Protein AF-A0A9E2M6T3-F1 (afdb_monomer_lite)

Sequence (63 aa):
DLEKLFEKLKQKYRGADYNQPHILKSLVYFANADGQPMPRMHQEVSWEEIKQEIVRKVKVFKI

pLDDT: mean 93.81, std 3.09, range [76.56, 97.81]

Radius of gyration: 15.91 Å; chains: 1; bounding box: 39×24×37 Å

Secondary structure (DSSP, 8-state):
-HHHHHHHHHHHTTT----HHHHHHHHTHHHHHHTSPPP--SS---HHHHHHHHHHHHHH---

Foldseek 3Di:
DVVVVVVVVCVVQPPDDDDPVVVVCVVCVVVVVVPDDDDDDPDPDDPVVVVVVVVVCVVPDDD

Structure (mmCIF, N/CA/C/O backbone):
data_AF-A0A9E2M6T3-F1
#
_entry.id   AF-A0A9E2M6T3-F1
#
loop_
_atom_site.group_PDB
_atom_site.id
_atom_site.type_symbol
_atom_site.label_atom_id
_atom_site.label_alt_id
_atom_site.label_comp_id
_atom_site.label_asym_id
_atom_site.label_entity_id
_atom_site.label_seq_id
_atom_site.pdbx_PDB_ins_code
_atom_site.Cartn_x
_atom_site.Cartn_y
_atom_site.Cartn_z
_atom_site.occupancy
_atom_site.B_iso_or_equiv
_atom_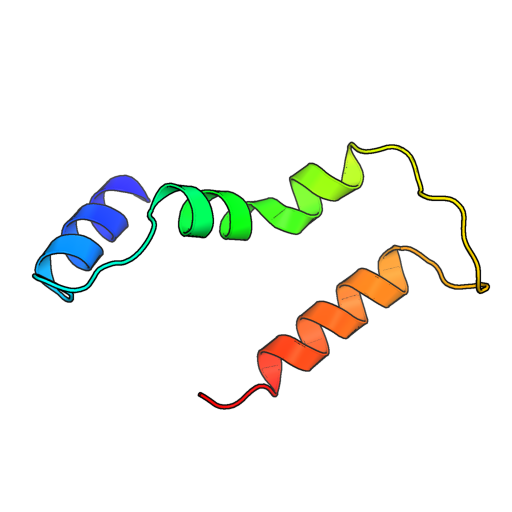site.auth_seq_id
_atom_site.auth_comp_id
_atom_site.auth_asym_id
_atom_site.auth_atom_id
_atom_site.pdbx_PDB_model_num
ATOM 1 N N . ASP A 1 1 ? -21.172 -0.730 3.247 1.00 93.38 1 ASP A N 1
ATOM 2 C CA . ASP A 1 1 ? -20.265 0.252 2.619 1.00 93.38 1 ASP A CA 1
ATOM 3 C C . ASP A 1 1 ? -18.987 0.367 3.453 1.00 93.38 1 ASP A C 1
ATOM 5 O O . ASP A 1 1 ? -18.885 -0.269 4.504 1.00 93.38 1 ASP A O 1
ATOM 9 N N . LEU A 1 2 ? -17.997 1.109 2.949 1.00 94.38 2 LEU A N 1
ATOM 10 C CA . LEU A 1 2 ? -16.712 1.327 3.620 1.00 94.38 2 LEU A CA 1
ATOM 11 C C . LEU A 1 2 ? -16.884 2.097 4.941 1.00 94.38 2 LEU A C 1
ATOM 13 O O . LEU A 1 2 ? -16.244 1.760 5.932 1.00 94.38 2 LEU A O 1
ATOM 17 N N . GLU A 1 3 ? -17.798 3.066 4.982 1.00 95.88 3 GLU A N 1
ATOM 18 C CA . GLU A 1 3 ? -18.103 3.873 6.171 1.00 95.88 3 GLU A CA 1
ATOM 19 C C . GLU A 1 3 ? -18.555 3.000 7.349 1.00 95.88 3 GLU A C 1
ATOM 21 O O . GLU A 1 3 ? -17.982 3.063 8.437 1.00 95.88 3 GLU A O 1
ATOM 26 N N . LYS A 1 4 ? -19.489 2.072 7.115 1.00 97.50 4 LYS A N 1
ATOM 27 C CA . LYS A 1 4 ? -19.959 1.112 8.123 1.00 97.50 4 LYS A CA 1
ATOM 28 C C . LYS A 1 4 ? -18.846 0.193 8.631 1.00 97.50 4 LYS A C 1
ATOM 30 O O . LYS A 1 4 ? -18.906 -0.258 9.776 1.00 97.50 4 LYS A O 1
ATOM 35 N N . LEU A 1 5 ? -17.840 -0.119 7.807 1.00 96.25 5 LEU A N 1
ATOM 36 C CA . LEU A 1 5 ? -16.673 -0.889 8.251 1.00 96.25 5 LEU A CA 1
ATOM 37 C C . LEU A 1 5 ? -15.788 -0.070 9.192 1.00 96.25 5 LEU A C 1
ATOM 39 O O . LEU A 1 5 ? -15.342 -0.614 10.200 1.00 96.25 5 LEU A O 1
ATOM 43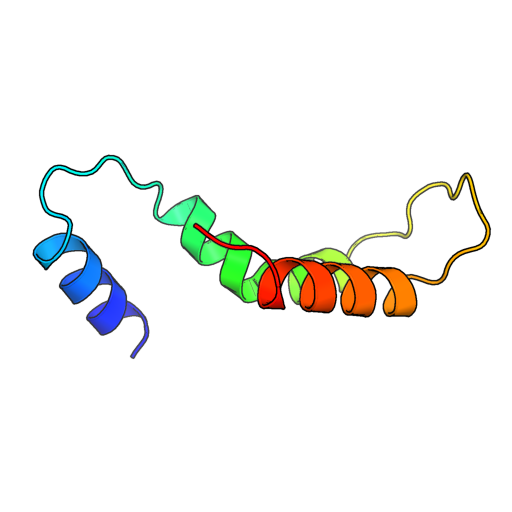 N N . PHE A 1 6 ? -15.579 1.219 8.918 1.00 94.50 6 PHE A N 1
ATOM 44 C CA . PHE A 1 6 ? -14.821 2.102 9.809 1.00 94.50 6 PHE A CA 1
ATOM 45 C C . PHE A 1 6 ? -15.552 2.383 11.127 1.00 94.50 6 PHE A C 1
ATOM 47 O O . PHE A 1 6 ? -14.912 2.391 12.178 1.00 94.50 6 PHE A O 1
ATOM 54 N N . GLU A 1 7 ? -16.883 2.487 11.116 1.00 94.81 7 GLU A N 1
ATOM 55 C CA . GLU A 1 7 ? -17.664 2.553 12.360 1.00 94.81 7 GLU A CA 1
ATOM 56 C C . GLU A 1 7 ? -17.485 1.290 13.214 1.00 94.81 7 GLU A C 1
ATOM 58 O O . GLU A 1 7 ? -17.230 1.359 14.418 1.00 94.81 7 GLU A O 1
ATOM 63 N N . LYS A 1 8 ? -17.520 0.107 12.588 1.00 96.19 8 LYS A N 1
ATOM 64 C CA . LYS A 1 8 ? -17.229 -1.158 13.279 1.00 96.19 8 LYS A CA 1
ATOM 65 C C . LYS A 1 8 ? -15.776 -1.259 13.747 1.00 96.19 8 LYS A C 1
ATOM 67 O O . LYS A 1 8 ? -15.532 -1.803 14.822 1.00 96.19 8 LYS A O 1
ATOM 72 N N . LEU A 1 9 ? -14.819 -0.749 12.971 1.00 94.94 9 LEU A N 1
ATOM 73 C CA . LEU A 1 9 ? -13.401 -0.706 13.339 1.00 94.94 9 LEU A CA 1
ATOM 74 C C . LEU A 1 9 ? -13.214 0.093 14.635 1.00 94.94 9 LEU A C 1
ATOM 76 O O . LEU A 1 9 ? -12.596 -0.404 15.575 1.00 94.94 9 LEU A O 1
ATOM 80 N N . LYS A 1 10 ? -13.836 1.275 14.713 1.00 93.25 10 LYS A N 1
ATOM 81 C CA . LYS A 1 10 ? -13.824 2.144 15.896 1.00 93.25 10 LYS A CA 1
ATOM 82 C C . LYS A 1 10 ? -14.431 1.476 17.127 1.00 93.25 10 LYS A C 1
ATOM 84 O O . LYS A 1 10 ? -13.900 1.616 18.226 1.00 93.25 10 LYS A O 1
ATOM 89 N N . GLN A 1 11 ? -15.524 0.734 16.950 1.00 95.25 11 GLN A N 1
ATOM 90 C CA . GLN A 1 11 ? -16.156 -0.023 18.035 1.00 95.25 11 GLN A CA 1
ATOM 91 C C . GLN A 1 11 ? -15.273 -1.180 18.516 1.00 95.25 11 GLN A C 1
ATOM 93 O O . GLN A 1 11 ? -15.116 -1.370 19.720 1.00 95.25 11 GLN A O 1
ATOM 98 N N . LYS A 1 12 ? -14.681 -1.940 17.586 1.00 95.44 12 LYS A N 1
ATOM 99 C CA . LYS A 1 12 ? -13.866 -3.123 17.893 1.00 95.44 12 LYS A CA 1
ATOM 100 C C . LYS A 1 12 ? -12.541 -2.770 18.569 1.00 95.44 12 LYS A C 1
ATOM 102 O O . LYS A 1 12 ? -12.131 -3.465 19.491 1.00 95.44 12 LYS A O 1
ATOM 107 N N . TYR A 1 13 ? -11.879 -1.711 18.112 1.00 93.75 13 TYR A N 1
ATOM 108 C CA . TYR A 1 13 ? -10.557 -1.292 18.586 1.00 93.75 13 TYR A CA 1
ATOM 109 C C . TYR A 1 13 ? -10.638 -0.006 19.414 1.00 93.75 13 TYR A C 1
ATOM 111 O O . TYR A 1 13 ? -9.814 0.898 19.283 1.00 93.75 13 TYR A O 1
ATOM 119 N N . ARG A 1 14 ? -11.664 0.100 20.265 1.00 92.50 14 ARG A N 1
ATOM 120 C CA . ARG A 1 14 ? -11.880 1.275 21.110 1.00 92.50 14 ARG A CA 1
ATOM 121 C C . ARG A 1 14 ? -10.658 1.522 22.006 1.00 92.50 14 ARG A C 1
ATOM 123 O O . ARG A 1 14 ? -10.266 0.645 22.766 1.00 92.50 14 ARG A O 1
ATOM 130 N N . GLY A 1 15 ? -10.091 2.726 21.930 1.00 89.50 15 GLY A N 1
ATOM 131 C CA . GLY A 1 15 ? -8.901 3.117 22.698 1.00 89.50 15 GLY A CA 1
ATOM 132 C C . GLY A 1 15 ? -7.563 2.775 22.034 1.00 89.50 15 GLY A C 1
ATOM 133 O O . GLY A 1 15 ? -6.528 3.160 22.566 1.00 89.50 15 GLY A O 1
ATOM 134 N N . ALA A 1 16 ? -7.564 2.101 20.879 1.00 91.12 16 ALA A N 1
ATOM 135 C CA . ALA A 1 16 ? -6.360 1.937 20.073 1.00 91.12 16 ALA A CA 1
ATOM 136 C C . ALA A 1 16 ? -6.084 3.203 19.247 1.00 91.12 16 ALA A C 1
ATOM 138 O O . ALA A 1 16 ? -6.998 3.762 18.636 1.00 91.12 16 ALA A O 1
ATOM 139 N N . ASP A 1 17 ? -4.820 3.617 19.187 1.00 87.75 17 ASP A N 1
ATOM 140 C CA . ASP A 1 17 ? -4.369 4.727 18.346 1.00 87.75 17 ASP A CA 1
ATOM 141 C C . ASP A 1 17 ? -4.028 4.220 16.937 1.00 87.75 17 ASP A C 1
ATOM 143 O O . ASP A 1 17 ? -2.885 3.893 16.618 1.00 87.75 17 ASP A O 1
ATOM 147 N N . TYR A 1 18 ? -5.056 4.063 16.101 1.00 89.81 18 TYR A N 1
ATOM 148 C CA . TYR A 1 18 ? -4.885 3.746 14.685 1.00 89.81 18 TYR A CA 1
ATOM 149 C C . TYR A 1 18 ? -5.147 4.983 13.823 1.00 89.81 18 TYR A C 1
ATOM 151 O O . TYR A 1 18 ? -6.102 5.734 14.024 1.00 89.81 18 TYR A O 1
ATOM 159 N N . ASN A 1 19 ? -4.330 5.171 12.789 1.00 92.88 19 ASN A N 1
ATOM 160 C CA . ASN A 1 19 ? -4.454 6.318 11.898 1.00 92.88 19 ASN A CA 1
ATOM 161 C C . ASN A 1 19 ? -5.364 5.987 10.703 1.00 92.88 19 ASN A C 1
ATOM 163 O O . ASN A 1 19 ? -4.940 5.388 9.712 1.00 92.88 19 ASN A O 1
ATOM 167 N N . GLN A 1 20 ? -6.633 6.387 10.798 1.00 92.19 20 GLN A N 1
ATOM 168 C CA . GLN A 1 20 ? -7.637 6.168 9.751 1.00 92.19 20 GLN A CA 1
ATOM 169 C C . GLN A 1 20 ? -7.216 6.705 8.364 1.00 92.19 20 GLN A C 1
ATOM 171 O O . GLN A 1 20 ? -7.346 5.951 7.395 1.00 92.19 20 GLN A O 1
ATOM 176 N N . PRO A 1 21 ? -6.669 7.932 8.222 1.00 93.94 21 PRO A N 1
ATOM 177 C CA . PRO A 1 21 ? -6.116 8.394 6.948 1.00 93.94 21 PRO A CA 1
ATOM 178 C C . PRO A 1 21 ? -5.064 7.456 6.341 1.00 93.94 21 PRO A C 1
ATOM 180 O O . PRO A 1 21 ? -5.075 7.236 5.130 1.00 93.94 21 PRO A O 1
ATOM 183 N N . HIS A 1 22 ? -4.169 6.878 7.149 1.00 94.12 22 HIS A N 1
ATOM 184 C CA . HIS A 1 22 ? -3.181 5.915 6.652 1.00 94.12 22 HIS A CA 1
ATOM 185 C C . HIS A 1 22 ? -3.823 4.612 6.167 1.00 94.12 22 HIS A C 1
ATOM 187 O O . HIS A 1 22 ? -3.418 4.107 5.121 1.00 94.12 22 HIS A O 1
ATOM 193 N N . ILE A 1 23 ? -4.851 4.105 6.858 1.00 95.31 23 ILE A N 1
ATOM 194 C CA . ILE A 1 23 ? -5.604 2.922 6.407 1.00 95.31 23 ILE A CA 1
ATOM 195 C C . ILE A 1 23 ? -6.289 3.212 5.067 1.00 95.31 23 ILE A C 1
ATOM 197 O O . ILE A 1 23 ? -6.173 2.430 4.135 1.00 95.31 23 ILE A O 1
ATOM 201 N N . LEU A 1 24 ? -6.962 4.356 4.924 1.00 95.38 24 LEU A N 1
ATOM 202 C CA . LEU A 1 24 ? -7.619 4.717 3.663 1.00 95.38 24 LEU A CA 1
ATOM 203 C C . LEU A 1 24 ? -6.616 4.841 2.508 1.00 95.38 24 LEU A C 1
ATOM 205 O O . LEU A 1 24 ? -6.870 4.331 1.419 1.00 95.38 24 LEU A O 1
ATOM 209 N N . LYS A 1 25 ? -5.453 5.461 2.750 1.00 94.75 25 LYS A N 1
ATOM 210 C CA . LYS A 1 25 ? -4.379 5.569 1.750 1.00 94.75 25 LYS A CA 1
ATOM 211 C C . LYS A 1 25 ? -3.831 4.205 1.328 1.00 94.75 25 LYS A C 1
ATOM 213 O O . LYS A 1 25 ? -3.498 4.044 0.156 1.00 94.75 25 LYS A O 1
ATOM 218 N N . SER A 1 26 ? -3.739 3.233 2.240 1.00 94.81 26 SER A N 1
ATOM 219 C CA . SER A 1 26 ? -3.223 1.901 1.899 1.00 94.81 26 SER A CA 1
ATOM 220 C C . SER A 1 26 ? -4.167 1.120 0.980 1.00 94.81 26 SER A C 1
ATOM 222 O O . SER A 1 26 ? -3.687 0.395 0.111 1.00 94.81 26 SER A O 1
ATOM 224 N N . LEU A 1 27 ? -5.488 1.327 1.088 1.00 95.38 27 LEU A N 1
ATOM 225 C CA . LEU A 1 27 ? -6.488 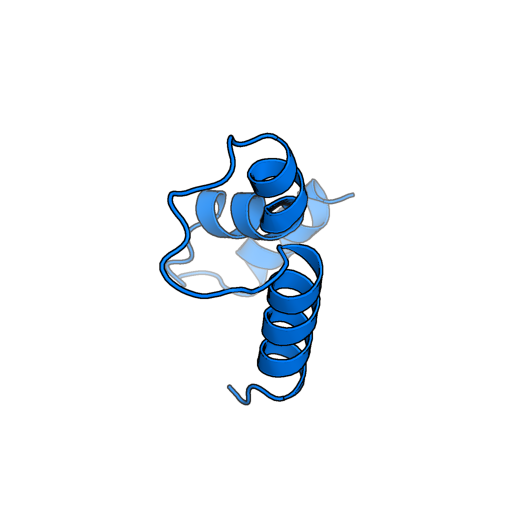0.661 0.238 1.00 95.38 27 LEU A CA 1
ATOM 226 C C . LEU A 1 27 ? -6.370 1.019 -1.251 1.00 95.38 27 LEU A C 1
ATOM 228 O O . LEU A 1 27 ? -6.785 0.239 -2.102 1.00 95.38 27 LEU A O 1
ATOM 232 N N . VAL A 1 28 ? -5.804 2.185 -1.566 1.00 95.56 28 VAL A N 1
ATOM 233 C CA . VAL A 1 28 ? -5.652 2.703 -2.937 1.00 95.56 28 VAL A CA 1
ATOM 234 C C . VAL A 1 28 ? -4.186 2.933 -3.317 1.00 95.56 28 VAL A C 1
ATOM 236 O O . VAL A 1 28 ? -3.892 3.662 -4.260 1.00 95.56 28 VAL A O 1
ATOM 239 N N . TYR A 1 29 ? -3.250 2.317 -2.587 1.00 94.88 29 TYR A N 1
ATOM 240 C CA . TYR A 1 29 ? -1.813 2.569 -2.724 1.00 94.88 29 TYR A CA 1
ATOM 241 C C . TYR A 1 29 ? -1.304 2.432 -4.167 1.00 94.88 29 TYR A C 1
ATOM 243 O O . TYR A 1 29 ? -0.707 3.372 -4.690 1.00 94.88 29 TYR A O 1
ATOM 251 N N . PHE A 1 30 ? -1.566 1.298 -4.827 1.00 95.25 30 PHE A N 1
ATOM 252 C CA . PHE A 1 30 ? -1.074 1.061 -6.189 1.00 95.25 30 PHE A CA 1
ATOM 253 C C . PHE A 1 30 ? -1.726 1.989 -7.213 1.00 95.25 30 PHE A C 1
ATOM 255 O O . PHE A 1 30 ? -1.019 2.540 -8.045 1.00 95.25 30 PHE A O 1
ATOM 262 N N . ALA A 1 31 ? -3.031 2.246 -7.089 1.00 95.62 31 ALA A N 1
ATOM 263 C CA . ALA A 1 31 ? -3.732 3.179 -7.969 1.00 95.62 31 ALA A CA 1
ATOM 264 C C . ALA A 1 31 ? -3.152 4.602 -7.876 1.00 95.62 31 ALA A C 1
ATOM 266 O O . ALA A 1 31 ? -2.970 5.268 -8.891 1.00 95.62 31 ALA A O 1
ATOM 267 N N . ASN A 1 32 ? -2.808 5.055 -6.666 1.00 94.50 32 ASN A N 1
ATOM 268 C CA . ASN A 1 32 ? -2.145 6.344 -6.477 1.00 94.50 32 ASN A CA 1
ATOM 269 C C . ASN A 1 32 ? -0.731 6.356 -7.072 1.00 94.50 32 ASN A C 1
ATOM 271 O O . ASN A 1 32 ? -0.332 7.361 -7.654 1.00 94.50 32 ASN A O 1
ATOM 275 N N . ALA A 1 33 ? 0.022 5.263 -6.913 1.00 93.56 33 ALA A N 1
ATOM 276 C CA . ALA A 1 33 ? 1.387 5.140 -7.419 1.00 93.56 33 ALA A CA 1
ATOM 277 C C . ALA A 1 33 ? 1.449 5.062 -8.955 1.00 93.56 33 ALA A C 1
ATOM 279 O O . ALA A 1 33 ? 2.332 5.676 -9.543 1.00 93.56 33 ALA A O 1
ATOM 280 N N . ASP A 1 34 ? 0.495 4.387 -9.603 1.00 94.06 34 ASP A N 1
ATOM 281 C CA . ASP A 1 34 ? 0.416 4.273 -11.068 1.00 94.06 34 ASP A CA 1
ATOM 282 C C . ASP A 1 34 ? 0.265 5.647 -11.756 1.00 94.06 34 ASP A C 1
ATOM 284 O O . ASP A 1 34 ? 0.709 5.830 -12.886 1.00 94.06 34 ASP A O 1
ATOM 288 N N . GLY A 1 35 ? -0.342 6.629 -11.076 1.00 92.06 35 GLY A N 1
ATOM 289 C CA . GLY A 1 35 ? -0.486 8.001 -11.575 1.00 92.06 35 GLY A CA 1
ATOM 290 C C . GLY A 1 35 ? 0.737 8.900 -11.356 1.00 92.06 35 GLY A C 1
ATOM 291 O O . GLY A 1 35 ? 0.700 10.072 -11.730 1.00 92.06 35 GLY A O 1
ATOM 292 N N . GLN A 1 36 ? 1.795 8.401 -10.712 1.00 93.19 36 GLN A N 1
ATOM 293 C CA . GLN A 1 36 ? 3.019 9.162 -10.461 1.00 93.19 36 GLN A CA 1
ATOM 294 C C . GLN A 1 36 ? 4.067 8.909 -11.554 1.00 93.19 36 GLN A C 1
ATOM 296 O O . GLN A 1 36 ? 4.110 7.826 -12.137 1.00 93.19 36 GLN A O 1
ATOM 301 N N . PRO A 1 37 ? 4.948 9.886 -11.837 1.00 93.12 37 PRO A N 1
ATOM 302 C CA . PRO A 1 37 ? 6.065 9.660 -12.744 1.00 93.12 37 PRO A CA 1
ATOM 303 C C . PRO A 1 37 ? 6.982 8.555 -12.211 1.00 93.12 37 PRO A C 1
ATOM 305 O O . PRO A 1 37 ? 7.228 8.459 -11.006 1.00 93.12 37 PRO A O 1
ATOM 308 N N . MET A 1 38 ? 7.531 7.749 -13.124 1.00 88.81 38 MET A N 1
ATOM 309 C CA . MET A 1 38 ? 8.503 6.723 -12.757 1.00 88.81 38 MET A CA 1
ATOM 310 C C . MET A 1 38 ? 9.724 7.363 -12.080 1.00 88.81 38 MET A C 1
ATOM 312 O O . MET A 1 38 ? 10.252 8.362 -12.581 1.00 88.81 38 MET A O 1
ATOM 316 N N . PRO A 1 39 ? 10.198 6.799 -10.956 1.00 88.94 39 PRO A N 1
ATOM 317 C CA . PRO A 1 39 ? 11.392 7.297 -10.298 1.00 88.94 39 PRO A CA 1
ATOM 318 C C . PRO A 1 39 ? 12.637 7.016 -11.145 1.00 88.94 39 PRO A C 1
ATOM 320 O O . PRO A 1 39 ? 12.634 6.193 -12.064 1.00 88.94 39 PRO A O 1
ATOM 323 N N . ARG A 1 40 ? 13.749 7.669 -10.795 1.00 92.44 40 ARG A N 1
ATOM 324 C CA . ARG A 1 40 ? 15.055 7.311 -11.352 1.00 92.44 40 ARG A CA 1
ATOM 325 C C . ARG A 1 40 ? 15.408 5.890 -10.915 1.00 92.44 40 ARG A C 1
ATOM 327 O O . ARG A 1 40 ? 15.655 5.640 -9.738 1.00 92.44 40 ARG A O 1
ATOM 334 N N . MET A 1 41 ? 15.451 4.977 -11.876 1.00 90.75 41 MET A N 1
ATOM 335 C CA . MET A 1 41 ? 15.748 3.574 -11.616 1.00 90.75 41 MET A CA 1
ATOM 336 C C . MET A 1 41 ? 17.255 3.370 -11.415 1.00 90.75 41 MET A C 1
ATOM 338 O O . MET A 1 41 ? 18.068 3.842 -12.208 1.00 90.75 41 MET A O 1
ATOM 342 N N . HIS A 1 42 ? 17.619 2.664 -10.342 1.00 94.06 42 HIS A N 1
ATOM 343 C CA . HIS A 1 42 ? 18.999 2.248 -10.044 1.00 94.06 42 HIS A CA 1
ATOM 344 C C . HIS A 1 42 ? 19.288 0.795 -10.451 1.00 94.06 42 HIS A C 1
ATOM 346 O O . HIS A 1 42 ? 20.426 0.344 -10.368 1.00 94.06 42 HIS A O 1
ATOM 352 N N . GLN A 1 43 ? 18.252 0.071 -10.862 1.00 93.44 43 GLN A N 1
ATOM 353 C CA . GLN A 1 43 ? 18.282 -1.326 -11.272 1.00 93.44 43 GLN A CA 1
ATOM 354 C C . GLN A 1 43 ? 17.247 -1.531 -12.379 1.00 93.44 43 GLN A C 1
ATOM 356 O O . GLN A 1 43 ? 16.240 -0.817 -12.422 1.00 93.44 43 GLN A O 1
ATOM 361 N N . GLU A 1 44 ? 17.487 -2.499 -13.256 1.00 93.88 44 GLU A N 1
ATOM 362 C CA . GLU A 1 44 ? 16.529 -2.888 -14.286 1.00 93.88 44 GLU A CA 1
ATOM 363 C C . GLU A 1 44 ? 15.446 -3.769 -13.655 1.00 93.88 44 GLU A C 1
ATOM 365 O O . GLU A 1 44 ? 15.654 -4.947 -13.382 1.00 93.88 44 GLU A O 1
ATOM 370 N N . VAL A 1 45 ? 14.307 -3.155 -13.338 1.00 94.56 45 VAL A N 1
ATOM 371 C CA . VAL A 1 45 ? 13.113 -3.832 -12.828 1.00 94.56 45 VAL A CA 1
ATOM 372 C C . VAL A 1 45 ? 11.883 -3.070 -13.297 1.00 94.56 45 VAL A C 1
ATOM 374 O O . VAL A 1 45 ? 11.874 -1.836 -13.329 1.00 94.56 45 VAL A O 1
ATOM 377 N N . SER A 1 46 ? 10.836 -3.790 -13.667 1.00 92.75 46 SER A N 1
ATOM 378 C CA . SER A 1 46 ? 9.558 -3.200 -14.034 1.00 92.75 46 SER A CA 1
ATOM 379 C C . SER A 1 46 ? 8.730 -2.863 -12.796 1.00 92.75 46 SER A C 1
ATOM 381 O O . SER A 1 46 ? 8.806 -3.509 -11.749 1.00 92.75 46 SER A O 1
ATOM 383 N N . TRP A 1 47 ? 7.873 -1.853 -12.922 1.00 92.44 47 TRP A N 1
ATOM 384 C CA . TRP A 1 47 ? 6.920 -1.530 -11.864 1.00 92.44 47 TRP A CA 1
ATOM 385 C C . TRP A 1 47 ? 5.963 -2.697 -11.566 1.00 92.44 47 TRP A C 1
ATOM 387 O O . TRP A 1 47 ? 5.616 -2.938 -10.412 1.00 92.44 47 TRP A O 1
ATOM 397 N N .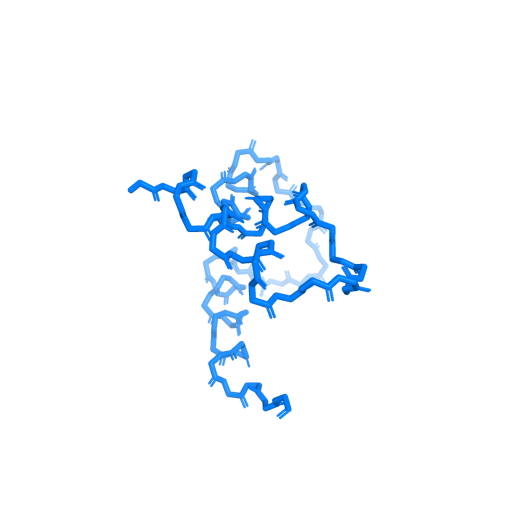 GLU A 1 48 ? 5.586 -3.471 -12.584 1.00 93.94 48 GLU A N 1
ATOM 398 C CA . GLU A 1 48 ? 4.704 -4.628 -12.425 1.00 93.94 48 GLU A CA 1
ATOM 399 C C . GLU A 1 48 ? 5.337 -5.729 -11.558 1.00 93.94 48 GLU A C 1
ATOM 401 O O . GLU A 1 48 ? 4.686 -6.237 -10.643 1.00 93.94 48 GLU A O 1
ATOM 406 N N . GLU A 1 49 ? 6.625 -6.028 -11.756 1.00 95.44 49 GLU A N 1
ATOM 407 C CA . GLU A 1 49 ? 7.374 -6.962 -10.901 1.00 95.44 49 GLU A CA 1
ATOM 408 C C . GLU A 1 49 ? 7.405 -6.491 -9.442 1.00 95.44 49 GLU A C 1
ATOM 410 O O . GLU A 1 49 ? 7.193 -7.286 -8.524 1.00 95.44 49 GLU A O 1
ATOM 415 N N . ILE A 1 50 ? 7.596 -5.187 -9.209 1.00 93.88 50 ILE A N 1
ATOM 416 C CA . ILE A 1 50 ? 7.578 -4.614 -7.857 1.00 93.88 50 ILE A CA 1
ATOM 417 C C . ILE A 1 50 ? 6.203 -4.784 -7.199 1.00 93.88 50 ILE A C 1
ATOM 419 O O . ILE A 1 50 ? 6.130 -5.199 -6.038 1.00 93.88 50 ILE A O 1
ATOM 423 N N . LYS A 1 51 ? 5.108 -4.510 -7.920 1.00 94.94 51 LYS A N 1
ATOM 424 C CA . LYS A 1 51 ? 3.745 -4.700 -7.395 1.00 94.94 51 LYS A CA 1
ATOM 425 C C . LYS A 1 51 ? 3.501 -6.155 -6.997 1.00 94.94 51 LYS A C 1
ATOM 427 O O . LYS A 1 51 ? 3.037 -6.418 -5.884 1.00 94.94 51 LYS A O 1
ATOM 432 N N . GLN A 1 52 ? 3.858 -7.096 -7.870 1.00 97.00 52 GLN A N 1
ATOM 433 C CA . GLN A 1 52 ? 3.718 -8.529 -7.607 1.00 97.00 52 GLN A CA 1
ATOM 434 C C . GLN A 1 52 ? 4.533 -8.964 -6.386 1.00 97.00 52 GLN A C 1
ATOM 436 O O . GLN A 1 52 ? 4.022 -9.679 -5.519 1.00 97.00 52 GLN A O 1
ATOM 441 N N . GLU A 1 53 ? 5.770 -8.484 -6.273 1.00 96.75 53 GLU A N 1
ATOM 442 C CA . GLU A 1 53 ? 6.661 -8.823 -5.169 1.0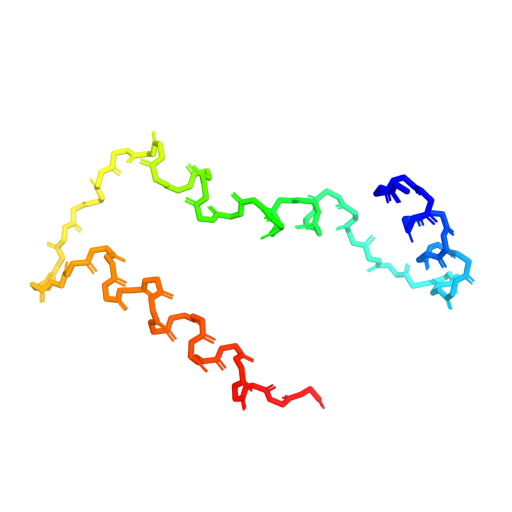0 96.75 53 GLU A CA 1
ATOM 443 C C . GLU A 1 53 ? 6.160 -8.274 -3.826 1.00 96.75 53 GLU A C 1
ATOM 445 O O . GLU A 1 53 ? 6.162 -8.996 -2.826 1.00 96.75 53 GLU A O 1
ATOM 450 N N . ILE A 1 54 ? 5.663 -7.032 -3.782 1.00 96.25 54 ILE A N 1
ATOM 451 C CA . ILE A 1 54 ? 5.051 -6.459 -2.572 1.00 96.25 54 ILE A CA 1
ATOM 452 C C . ILE A 1 54 ? 3.834 -7.290 -2.148 1.00 96.25 54 ILE A C 1
ATOM 454 O O . ILE A 1 54 ? 3.736 -7.683 -0.984 1.00 96.25 54 ILE A O 1
ATOM 458 N N . VAL A 1 55 ? 2.931 -7.617 -3.080 1.00 96.25 55 VAL A N 1
ATOM 459 C CA . VAL A 1 55 ? 1.743 -8.441 -2.791 1.00 96.25 55 VAL A CA 1
ATOM 460 C C . VAL A 1 55 ? 2.144 -9.818 -2.264 1.00 96.25 55 VAL A C 1
ATOM 462 O O . VAL A 1 55 ? 1.569 -10.298 -1.283 1.00 96.25 55 VAL A O 1
ATOM 465 N N . ARG A 1 56 ? 3.145 -10.455 -2.880 1.00 97.81 56 ARG A N 1
ATOM 466 C CA . ARG A 1 56 ? 3.676 -11.747 -2.435 1.00 97.81 56 ARG A CA 1
ATOM 467 C C . ARG A 1 56 ? 4.220 -11.659 -1.010 1.00 97.81 56 ARG A C 1
ATOM 469 O O . ARG A 1 56 ? 3.852 -12.490 -0.182 1.00 97.81 56 ARG A O 1
ATOM 476 N N . LYS A 1 57 ? 5.042 -10.647 -0.710 1.00 97.62 57 LYS A N 1
ATOM 477 C CA . LYS A 1 57 ? 5.609 -10.424 0.629 1.00 97.62 57 LYS A CA 1
ATOM 478 C C . LYS A 1 57 ? 4.528 -10.211 1.682 1.00 97.62 57 LYS A C 1
ATOM 480 O O . LYS A 1 57 ? 4.598 -10.837 2.731 1.00 97.62 57 LYS A O 1
ATOM 485 N N . VAL A 1 58 ? 3.508 -9.400 1.395 1.00 95.31 58 VAL A N 1
ATOM 486 C CA . VAL A 1 58 ? 2.396 -9.157 2.330 1.00 95.31 58 VAL A CA 1
ATOM 487 C C . VAL A 1 58 ? 1.619 -10.442 2.623 1.00 95.31 58 VAL A C 1
ATOM 489 O O . VAL A 1 58 ? 1.297 -10.701 3.777 1.00 95.31 58 VAL A O 1
ATOM 492 N N . LYS A 1 59 ? 1.364 -11.291 1.617 1.00 95.56 59 LYS A N 1
ATOM 493 C CA . LYS A 1 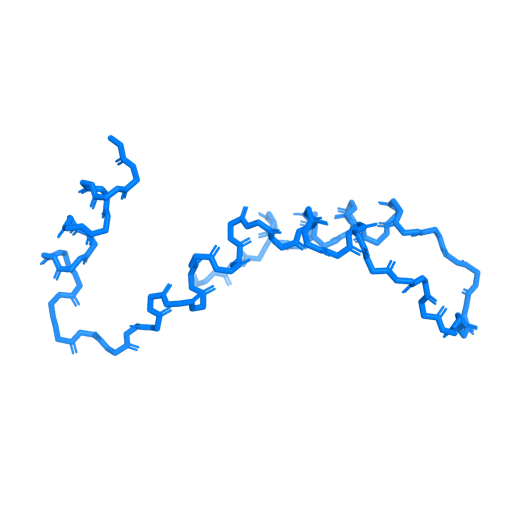59 ? 0.642 -12.564 1.807 1.00 95.56 59 LYS A CA 1
ATOM 494 C C . LYS A 1 59 ? 1.366 -13.555 2.720 1.00 95.56 59 LYS A C 1
ATOM 496 O O . LYS A 1 59 ? 0.708 -14.361 3.370 1.00 95.56 59 LYS A O 1
ATOM 501 N N . VAL A 1 60 ? 2.697 -13.526 2.739 1.00 97.25 60 VAL A N 1
ATOM 502 C CA . VAL A 1 60 ? 3.508 -14.417 3.586 1.00 97.25 60 VAL A CA 1
ATOM 503 C C . VAL A 1 60 ? 3.943 -13.762 4.897 1.00 97.25 60 VAL A C 1
ATOM 505 O O . VAL A 1 60 ? 4.533 -14.433 5.744 1.00 97.25 60 VAL A O 1
ATOM 508 N N . PHE A 1 61 ? 3.664 -12.467 5.075 1.00 96.06 61 PHE A N 1
ATOM 509 C CA . PHE A 1 61 ? 4.016 -11.723 6.275 1.00 96.06 61 PHE A CA 1
ATOM 510 C C . PHE A 1 61 ? 3.145 -12.181 7.448 1.00 96.06 61 PHE A C 1
ATOM 512 O O . PHE A 1 61 ? 1.917 -12.169 7.366 1.00 96.06 61 PHE A O 1
ATOM 519 N N . LYS A 1 62 ? 3.784 -12.601 8.542 1.00 90.88 62 LYS A N 1
ATOM 520 C CA . LYS A 1 62 ? 3.102 -13.024 9.770 1.00 90.88 62 LYS A CA 1
ATOM 521 C C . LYS A 1 62 ? 3.161 -11.892 10.792 1.00 90.88 62 LYS A C 1
ATOM 523 O O . LYS A 1 62 ? 4.224 -11.303 10.976 1.00 90.88 62 LYS A O 1
ATOM 528 N N . ILE A 1 63 ? 2.015 -11.607 11.404 1.00 76.56 63 ILE A N 1
ATOM 529 C CA . ILE A 1 63 ? 1.827 -10.637 12.493 1.00 76.56 63 ILE A CA 1
ATOM 530 C C . ILE A 1 63 ? 1.836 -11.396 13.816 1.00 76.56 63 ILE A C 1
ATOM 532 O O . ILE A 1 63 ? 1.241 -12.499 13.838 1.00 76.56 63 ILE A O 1
#